Protein AF-A0A0A9GVC8-F1 (afdb_monomer_lite)

Foldseek 3Di:
DDDDDDDDDDDPDDPDDDDDDDDDDDDDDDDDDDDDDDDDDDDDDDDDDDDDDDDDDDDDPPVVPPDDDPDDDVVVVVVVVVVVVVVVVVVVVVVVVVVVVVVVVVVVVVVVVVVVVVVVVVVVVVVVVVVVVVVVVVCVVCVPVPPPPDDDDDPPDDD

Secondary structure (DSSP, 8-state):
-------------------------------------------------------------------S---THHHHHHHHHHHHHHHHHHHHHHHHHHHHHHHHHHHHHHHHHHHHHHHHHHHHHHHHHHHHHHHHHHHHH-TTTS-----PPP-----

Organism: Arundo donax (NCBI:txid35708)

pLDDT: mean 70.57, std 22.17, range [34.38, 98.75]

Structure (mmCIF, N/CA/C/O backbone):
data_AF-A0A0A9GVC8-F1
#
_entry.id   AF-A0A0A9GVC8-F1
#
loop_
_atom_site.group_PDB
_atom_site.id
_atom_site.type_symbol
_atom_site.label_atom_id
_atom_site.label_alt_id
_atom_site.label_comp_id
_atom_site.label_asym_id
_atom_site.label_entity_id
_atom_site.label_seq_id
_atom_site.pdbx_PDB_ins_code
_atom_site.Cartn_x
_atom_site.Cartn_y
_atom_site.Cartn_z
_atom_site.occupancy
_atom_site.B_iso_or_equiv
_atom_site.auth_seq_id
_atom_site.auth_comp_id
_atom_site.auth_asym_id
_atom_site.auth_atom_id
_atom_site.pdbx_PDB_model_num
ATOM 1 N N . MET A 1 1 ? -36.655 36.820 31.890 1.00 58.59 1 MET A N 1
ATOM 2 C CA . MET A 1 1 ? -35.848 35.587 31.996 1.00 58.59 1 MET A CA 1
ATOM 3 C C . MET A 1 1 ? -36.511 34.522 31.145 1.00 58.59 1 MET A C 1
ATOM 5 O O . MET A 1 1 ? -37.670 34.225 31.384 1.00 58.59 1 MET A O 1
ATOM 9 N N . GLY A 1 2 ? -35.815 34.015 30.134 1.00 55.56 2 GLY A N 1
ATOM 10 C CA . GLY A 1 2 ? -36.312 32.970 29.240 1.00 55.56 2 GLY A CA 1
ATOM 11 C C . GLY A 1 2 ? -35.225 32.652 28.223 1.00 55.56 2 GLY A C 1
ATOM 12 O O . GLY A 1 2 ? -34.951 33.467 27.350 1.00 55.56 2 GLY A O 1
ATOM 13 N N . PHE A 1 3 ? -34.537 31.534 28.431 1.00 45.78 3 PHE A N 1
ATOM 14 C CA . PHE A 1 3 ? -33.430 31.064 27.605 1.00 45.78 3 PHE A CA 1
ATOM 15 C C . PHE A 1 3 ? -33.946 30.537 26.258 1.00 45.78 3 PHE A C 1
ATOM 17 O O . PHE A 1 3 ? -34.976 29.869 26.203 1.00 45.78 3 PHE A O 1
ATOM 24 N N . ALA A 1 4 ? -33.218 30.837 25.183 1.00 49.84 4 ALA A N 1
ATOM 25 C CA . ALA A 1 4 ? -33.471 30.323 23.841 1.00 49.84 4 ALA A CA 1
ATOM 26 C C . ALA A 1 4 ? -33.075 28.835 23.728 1.00 49.84 4 ALA A C 1
ATOM 28 O O . ALA A 1 4 ? -32.016 28.464 24.241 1.00 49.84 4 ALA A O 1
ATOM 29 N N . PRO A 1 5 ? -33.840 27.984 23.019 1.00 59.72 5 PRO A N 1
ATOM 30 C CA . PRO A 1 5 ? -33.354 26.680 22.597 1.00 59.72 5 PRO A CA 1
ATOM 31 C C . PRO A 1 5 ? -32.533 26.836 21.309 1.00 59.72 5 PRO A C 1
ATOM 33 O O . PRO A 1 5 ? -33.060 27.145 20.242 1.00 59.72 5 PRO A O 1
ATOM 36 N N . VAL A 1 6 ? -31.221 26.626 21.414 1.00 57.38 6 VAL A N 1
ATOM 37 C CA . VAL A 1 6 ? -30.335 26.473 20.256 1.00 57.38 6 VAL A CA 1
ATOM 38 C C . VAL A 1 6 ? -30.579 25.084 19.665 1.00 57.38 6 VAL A C 1
ATOM 40 O O . VAL A 1 6 ? -30.167 24.076 20.233 1.00 57.38 6 VAL A O 1
ATOM 43 N N . GLY A 1 7 ? -31.274 25.038 18.530 1.00 48.75 7 GLY A N 1
ATOM 44 C CA . GLY A 1 7 ? -31.304 23.873 17.652 1.00 48.75 7 GLY A CA 1
ATOM 45 C C . GLY A 1 7 ? -29.997 23.801 16.869 1.00 48.75 7 GLY A C 1
ATOM 46 O O . GLY A 1 7 ? -29.732 24.657 16.028 1.00 48.75 7 GLY A O 1
ATOM 47 N N . ILE A 1 8 ? -29.169 22.799 17.160 1.00 55.25 8 ILE A N 1
ATOM 48 C CA . ILE A 1 8 ? -27.977 22.488 16.368 1.00 55.25 8 ILE A CA 1
ATOM 49 C C . ILE A 1 8 ? -28.419 21.529 15.266 1.00 55.25 8 ILE A C 1
ATOM 51 O O . ILE A 1 8 ? -28.636 20.344 15.504 1.00 55.25 8 ILE A O 1
ATOM 55 N N . GLY A 1 9 ? -28.618 22.091 14.075 1.00 47.53 9 GLY A N 1
ATOM 56 C CA . GLY A 1 9 ? -28.766 21.339 12.840 1.00 47.53 9 GLY A CA 1
ATOM 57 C C . GLY A 1 9 ? -27.434 20.722 12.424 1.00 47.53 9 GLY A C 1
ATOM 58 O O . GLY A 1 9 ? -26.385 21.365 12.487 1.00 47.53 9 GLY A O 1
ATOM 59 N N . ASP A 1 10 ? -27.514 19.466 12.009 1.00 46.16 10 ASP A N 1
ATOM 60 C CA . ASP A 1 10 ? -26.462 18.703 11.357 1.00 46.16 10 ASP A CA 1
ATOM 61 C C . ASP A 1 10 ? -26.080 19.372 10.023 1.00 46.16 10 ASP A C 1
ATOM 63 O O . ASP A 1 10 ? -26.929 19.581 9.154 1.00 46.16 10 ASP A O 1
ATOM 67 N N . GLN A 1 11 ? -24.810 19.750 9.875 1.00 52.12 11 GLN A N 1
ATOM 68 C CA . GLN A 1 11 ? -24.229 20.209 8.613 1.00 52.12 11 GLN A CA 1
ATOM 69 C C . GLN A 1 11 ? -23.068 19.286 8.256 1.00 52.12 11 GLN A C 1
ATOM 71 O O . GLN A 1 11 ? -21.900 19.555 8.530 1.00 52.12 11 GLN A O 1
ATOM 76 N N . THR A 1 12 ? -23.415 18.182 7.608 1.00 51.72 12 THR A N 1
ATOM 77 C CA . THR A 1 12 ? -22.492 17.366 6.831 1.00 51.72 12 THR A CA 1
ATOM 78 C C . THR A 1 12 ? -22.346 17.977 5.440 1.00 51.72 12 THR A C 1
ATOM 80 O O . THR A 1 12 ? -23.123 17.652 4.561 1.00 51.72 12 THR A O 1
ATOM 83 N N . MET A 1 13 ? -21.365 18.856 5.214 1.00 51.78 13 MET A N 1
ATOM 84 C CA . MET A 1 13 ? -20.738 19.042 3.894 1.00 51.78 13 MET A CA 1
ATOM 85 C C . MET A 1 13 ? -19.397 19.777 4.030 1.00 51.78 13 MET A C 1
ATOM 87 O O . MET A 1 13 ? -19.342 20.907 4.502 1.00 51.78 13 MET A O 1
ATOM 91 N N . GLY A 1 14 ? -18.338 19.155 3.501 1.00 47.62 14 GLY A N 1
ATOM 92 C CA . GLY A 1 14 ? -17.193 19.873 2.938 1.00 47.62 14 GLY A CA 1
ATOM 93 C C . GLY A 1 14 ? -15.955 20.008 3.824 1.00 47.62 14 GLY A C 1
ATOM 94 O O . GLY A 1 14 ? -15.692 21.073 4.371 1.00 47.62 14 GLY A O 1
ATOM 95 N N . ASN A 1 15 ? -15.096 18.984 3.836 1.00 45.03 15 ASN A N 1
ATOM 96 C CA . ASN A 1 15 ? -13.683 19.176 4.173 1.00 45.03 15 ASN A CA 1
ATOM 97 C C . ASN A 1 15 ? -12.982 19.927 3.029 1.00 45.03 15 ASN A C 1
ATOM 99 O O . ASN A 1 15 ? -12.399 19.327 2.126 1.00 45.03 15 ASN A O 1
ATOM 103 N N . GLY A 1 16 ? -13.059 21.256 3.075 1.00 45.84 16 GLY A N 1
ATOM 104 C CA . GLY A 1 16 ? -12.169 22.154 2.354 1.00 45.84 16 GLY A CA 1
ATOM 105 C C . GLY A 1 16 ? -10.839 22.269 3.094 1.00 45.84 16 GLY A C 1
ATOM 106 O O . GLY A 1 16 ? -10.773 22.768 4.214 1.00 45.84 16 GLY A O 1
ATOM 107 N N . LEU A 1 17 ? -9.782 21.786 2.451 1.00 53.25 17 LEU A N 1
ATOM 108 C CA . LEU A 1 17 ? -8.385 22.045 2.783 1.00 53.25 17 LEU A CA 1
ATOM 109 C C . LEU A 1 17 ? -8.129 23.545 3.011 1.00 53.25 17 LEU A C 1
ATOM 111 O O . LEU A 1 17 ? -8.177 24.330 2.069 1.00 53.25 17 LEU A O 1
ATOM 115 N N . VAL A 1 18 ? -7.750 23.921 4.231 1.00 46.44 18 VAL A N 1
ATOM 116 C CA . VAL A 1 18 ? -7.002 25.157 4.502 1.00 46.44 18 VAL A CA 1
ATOM 117 C C . VAL A 1 18 ? -5.785 24.812 5.351 1.00 46.44 18 VAL A C 1
ATOM 119 O O . VAL A 1 18 ? -5.848 24.666 6.568 1.00 46.44 18 VAL A O 1
ATOM 122 N N . LEU A 1 19 ? -4.668 24.625 4.650 1.00 41.12 19 LEU A N 1
ATOM 123 C CA . LEU A 1 19 ? -3.329 24.496 5.205 1.00 41.12 19 LEU A CA 1
ATOM 124 C C . LEU A 1 19 ? -2.857 25.888 5.641 1.00 41.12 19 LEU A C 1
ATOM 126 O O . LEU A 1 19 ? -2.648 26.770 4.809 1.00 41.12 19 LEU A O 1
ATOM 130 N N . GLY A 1 20 ? -2.705 26.078 6.948 1.00 44.28 20 GLY A N 1
ATOM 131 C CA . GLY A 1 20 ? -2.090 27.260 7.531 1.00 44.28 20 GLY A CA 1
ATOM 132 C C . GLY A 1 20 ? -0.642 26.997 7.940 1.00 44.28 20 GLY A C 1
ATOM 133 O O . GLY A 1 20 ? -0.372 26.050 8.669 1.00 44.28 20 GLY A O 1
ATOM 134 N N . VAL A 1 21 ? 0.220 27.942 7.552 1.00 42.25 21 VAL A N 1
ATOM 135 C CA . VAL A 1 21 ? 1.469 28.361 8.219 1.00 42.25 21 VAL A CA 1
ATOM 136 C C . VAL A 1 21 ? 2.804 27.748 7.746 1.00 42.25 21 VAL A C 1
ATOM 138 O O . VAL A 1 21 ? 3.142 26.602 8.007 1.00 42.25 21 VAL A O 1
ATOM 141 N N . ALA A 1 22 ? 3.593 28.682 7.191 1.00 38.72 22 ALA A N 1
ATOM 142 C CA . ALA A 1 22 ? 5.048 28.864 7.252 1.00 38.72 22 ALA A CA 1
ATOM 143 C C . ALA A 1 22 ? 5.974 28.061 6.323 1.00 38.72 22 ALA A C 1
ATOM 145 O O . ALA A 1 22 ? 6.126 26.853 6.441 1.00 38.72 22 ALA A O 1
ATOM 146 N N . GLY A 1 23 ? 6.748 28.811 5.525 1.00 38.59 23 GLY A N 1
ATOM 147 C CA . GLY A 1 23 ? 8.102 28.400 5.139 1.00 38.59 23 GLY A CA 1
ATOM 148 C C . GLY A 1 23 ? 8.459 28.582 3.666 1.00 38.59 23 GLY A C 1
ATOM 149 O O . GLY A 1 23 ? 8.297 27.667 2.878 1.00 38.59 23 GLY A O 1
ATOM 150 N N . MET A 1 24 ? 8.972 29.767 3.331 1.00 49.00 24 MET A N 1
ATOM 151 C CA . MET A 1 24 ? 10.132 30.019 2.456 1.00 49.00 24 MET A CA 1
ATOM 152 C C . MET A 1 24 ? 10.476 29.036 1.301 1.00 49.00 24 MET A C 1
ATOM 154 O O . MET A 1 24 ? 10.898 27.910 1.529 1.00 49.00 24 MET A O 1
ATOM 158 N N . ALA A 1 25 ? 10.540 29.624 0.095 1.00 40.78 25 ALA A N 1
ATOM 159 C CA . ALA A 1 25 ? 11.497 29.374 -1.002 1.00 40.78 25 ALA A CA 1
ATOM 160 C C . ALA A 1 25 ? 11.333 28.148 -1.941 1.00 40.78 25 ALA A C 1
ATOM 162 O O . ALA A 1 25 ? 11.521 27.002 -1.553 1.00 40.78 25 ALA A O 1
ATOM 163 N N . GLY A 1 26 ? 11.151 28.424 -3.245 1.00 41.78 26 GLY A N 1
ATOM 164 C CA . GLY A 1 26 ? 11.426 27.486 -4.354 1.00 41.78 26 GLY A CA 1
ATOM 165 C C . GLY A 1 26 ? 10.522 27.690 -5.586 1.00 41.78 26 GLY A C 1
ATOM 166 O O . GLY A 1 26 ? 9.349 27.996 -5.404 1.00 41.78 26 GLY A O 1
ATOM 167 N N . PRO A 1 27 ? 11.024 27.579 -6.836 1.00 44.31 27 PRO A N 1
ATOM 168 C CA . PRO A 1 27 ? 10.358 28.127 -8.020 1.00 44.31 27 PRO A CA 1
ATOM 169 C C . PRO A 1 27 ? 9.152 27.294 -8.476 1.00 44.31 27 PRO A C 1
ATOM 171 O O . PRO A 1 27 ? 9.195 26.065 -8.529 1.00 44.31 27 PRO A O 1
ATOM 174 N N . ALA A 1 28 ? 8.085 28.002 -8.847 1.00 34.78 28 ALA A N 1
ATOM 175 C CA . ALA A 1 28 ? 6.826 27.459 -9.335 1.00 34.78 28 ALA A CA 1
ATOM 176 C C . ALA A 1 28 ? 6.963 26.878 -10.755 1.00 34.78 28 ALA A C 1
ATOM 178 O O . ALA A 1 28 ? 7.265 27.595 -11.707 1.00 34.78 28 ALA A O 1
ATOM 179 N N . VAL A 1 29 ? 6.681 25.583 -10.895 1.00 41.56 29 VAL A N 1
ATOM 180 C CA . VAL A 1 29 ? 6.342 24.944 -12.172 1.00 41.56 29 VAL A CA 1
ATOM 181 C C . VAL A 1 29 ? 4.826 24.788 -12.187 1.00 41.56 29 VAL A C 1
ATOM 183 O O . VAL A 1 29 ? 4.273 23.972 -11.454 1.00 41.56 29 VAL A O 1
ATOM 186 N N . THR A 1 30 ? 4.145 25.603 -12.988 1.00 42.34 30 THR A N 1
ATOM 187 C CA . THR A 1 30 ? 2.707 25.483 -13.234 1.00 42.34 30 THR A CA 1
ATOM 188 C C . THR A 1 30 ? 2.479 24.452 -14.341 1.00 42.34 30 THR A C 1
ATOM 190 O O . THR A 1 30 ? 2.963 24.602 -15.460 1.00 42.34 30 THR A O 1
ATOM 193 N N . VAL A 1 31 ? 1.754 23.376 -14.033 1.00 43.59 31 VAL A N 1
ATOM 194 C CA . VAL A 1 31 ? 1.197 22.458 -15.037 1.00 43.59 31 VAL A CA 1
ATOM 195 C C . VAL A 1 31 ? -0.309 22.684 -15.097 1.00 43.59 31 VAL A C 1
ATOM 197 O O . VAL A 1 31 ? -1.019 22.460 -14.120 1.00 43.59 31 VAL A O 1
ATOM 200 N N . SER A 1 32 ? -0.787 23.190 -16.230 1.00 46.94 32 SER A N 1
ATOM 201 C CA . SER A 1 32 ? -2.214 23.347 -16.520 1.00 46.94 32 SER A CA 1
ATOM 202 C C . SER A 1 32 ? -2.813 22.005 -16.975 1.00 46.94 32 SER A C 1
ATOM 204 O O . SER A 1 32 ? -2.129 21.258 -17.682 1.00 46.94 32 SER A O 1
ATOM 206 N N . PRO A 1 33 ? -4.064 21.676 -16.603 1.00 47.00 33 PRO A N 1
ATOM 207 C CA . PRO A 1 33 ? -4.727 20.453 -17.046 1.00 47.00 33 PRO A CA 1
ATOM 208 C C . PRO A 1 33 ? -5.190 20.577 -18.508 1.00 47.00 33 PRO A C 1
ATOM 210 O O . PRO A 1 33 ? -5.679 21.622 -18.928 1.00 47.00 33 PRO A O 1
ATOM 213 N N . VAL A 1 34 ? -5.007 19.507 -19.288 1.00 37.69 34 VAL A N 1
ATOM 214 C CA . VAL A 1 34 ? -5.550 19.358 -20.647 1.00 37.69 34 VAL A CA 1
ATOM 215 C C . VAL A 1 34 ? -6.947 18.758 -20.536 1.00 37.69 34 VAL A C 1
ATOM 217 O O . VAL A 1 34 ? -7.093 17.602 -20.136 1.00 37.69 34 VAL A O 1
ATOM 220 N N . ASP A 1 35 ? -7.955 19.545 -20.902 1.00 43.06 35 ASP A N 1
ATOM 221 C CA . ASP A 1 35 ? -9.325 19.079 -21.082 1.00 43.06 35 ASP A CA 1
ATOM 222 C C . ASP A 1 35 ? -9.486 18.367 -22.429 1.00 43.06 35 ASP A C 1
ATOM 224 O O . ASP A 1 35 ? -8.944 18.766 -23.462 1.00 43.06 35 ASP A O 1
ATOM 228 N N . THR A 1 36 ? -10.247 17.276 -22.398 1.00 45.53 36 THR A N 1
ATOM 229 C CA . THR A 1 36 ? -10.622 16.473 -23.564 1.00 45.53 36 THR A CA 1
ATOM 230 C C . THR A 1 36 ? -11.948 17.000 -24.107 1.00 45.53 36 THR A C 1
ATOM 232 O O . THR A 1 36 ? -12.958 16.909 -23.415 1.00 45.53 36 THR A O 1
ATOM 235 N N . ALA A 1 37 ? -11.978 17.505 -25.341 1.00 43.91 37 ALA A N 1
ATOM 236 C CA . ALA A 1 37 ? -13.222 17.772 -26.061 1.00 43.91 37 ALA A CA 1
ATOM 237 C C . ALA A 1 37 ? -13.064 17.453 -27.554 1.00 43.91 37 ALA A C 1
ATOM 239 O O . ALA A 1 37 ? -12.050 17.757 -28.182 1.00 43.91 37 ALA A O 1
ATOM 240 N N . VAL A 1 38 ? -14.074 16.771 -28.085 1.00 43.03 38 VAL A N 1
ATOM 241 C CA . VAL A 1 38 ? -14.142 16.184 -29.423 1.00 43.03 38 VAL A CA 1
ATOM 242 C C . VAL A 1 38 ? -14.923 17.121 -30.352 1.00 43.03 38 VAL A C 1
ATOM 244 O O . VAL A 1 38 ? -15.955 17.636 -29.946 1.00 43.03 38 VAL A O 1
ATOM 247 N N . ALA A 1 39 ? -14.447 17.227 -31.599 1.00 46.22 39 ALA A N 1
ATOM 248 C CA . ALA A 1 39 ? -15.109 17.708 -32.821 1.00 46.22 39 ALA A CA 1
ATOM 249 C C . ALA A 1 39 ? -15.602 19.169 -32.888 1.00 46.22 39 ALA A C 1
ATOM 251 O O . ALA A 1 39 ? -16.520 19.559 -32.185 1.00 46.22 39 ALA A O 1
ATOM 252 N N . GLN A 1 40 ? -15.106 19.912 -33.885 1.00 34.38 40 GLN A N 1
ATOM 253 C CA . GLN A 1 40 ? -15.938 20.423 -34.985 1.00 34.38 40 GLN A CA 1
ATOM 254 C C . GLN A 1 40 ? -15.042 20.944 -36.118 1.00 34.38 40 GLN A C 1
ATOM 256 O O . GLN A 1 40 ? -14.084 21.683 -35.904 1.00 34.38 40 GLN A O 1
ATOM 261 N N . LEU A 1 41 ? -15.320 20.456 -37.320 1.00 52.41 41 LEU A N 1
ATOM 262 C CA . LEU A 1 41 ? -14.632 20.755 -38.565 1.00 52.41 41 LEU A CA 1
ATOM 263 C C . LEU A 1 41 ? -15.595 21.651 -39.331 1.00 52.41 41 LEU A C 1
ATOM 265 O O . LEU A 1 41 ? -16.675 21.176 -39.649 1.00 52.41 41 LEU A O 1
ATOM 269 N N . ASP A 1 42 ? -15.218 22.896 -39.615 1.00 40.41 42 ASP A N 1
ATOM 270 C CA . ASP A 1 42 ? -15.922 23.703 -40.606 1.00 40.41 42 ASP A CA 1
ATOM 271 C C . ASP A 1 42 ? -14.946 24.555 -41.417 1.00 40.41 42 ASP A C 1
ATOM 273 O O . ASP A 1 42 ? -13.972 25.127 -40.927 1.00 40.41 42 ASP A O 1
ATOM 277 N N . SER A 1 43 ? -15.214 24.518 -42.715 1.00 48.62 43 SER A N 1
ATOM 278 C CA . SER A 1 43 ? -14.493 25.136 -43.818 1.00 48.62 43 SER A CA 1
ATOM 279 C C . SER A 1 43 ? -14.830 26.630 -43.948 1.00 48.62 43 SER A C 1
ATOM 281 O O . SER A 1 43 ? -15.772 27.115 -43.335 1.00 48.62 43 SER A O 1
ATOM 283 N N . VAL A 1 44 ? -14.127 27.297 -44.873 1.00 48.47 44 VAL A N 1
ATOM 284 C CA . VAL A 1 44 ? -14.383 28.628 -45.462 1.00 48.47 44 VAL A CA 1
ATOM 285 C C . VAL A 1 44 ? -13.753 29.842 -44.764 1.00 48.47 44 VAL A C 1
ATOM 287 O O . VAL A 1 44 ? -14.088 30.226 -43.653 1.00 48.47 44 VAL A O 1
ATOM 290 N N . GLY A 1 45 ? -12.867 30.511 -45.513 1.00 40.03 45 GLY A N 1
ATOM 291 C CA . GLY A 1 45 ? -12.281 31.801 -45.152 1.00 40.03 45 GLY A CA 1
ATOM 292 C C . GLY A 1 45 ? -11.182 32.244 -46.118 1.00 40.03 45 GLY A C 1
ATOM 293 O O . GLY A 1 45 ? -10.027 32.378 -45.737 1.00 40.03 45 GLY A O 1
ATOM 294 N N . LYS A 1 46 ? -11.525 32.411 -47.399 1.00 47.47 46 LYS A N 1
ATOM 295 C CA . LYS A 1 46 ? -10.646 32.948 -48.447 1.00 47.47 46 LYS A CA 1
ATOM 296 C C . LYS A 1 46 ? -10.617 34.473 -48.291 1.00 47.47 46 LYS A C 1
ATOM 298 O O . LYS A 1 46 ? -11.62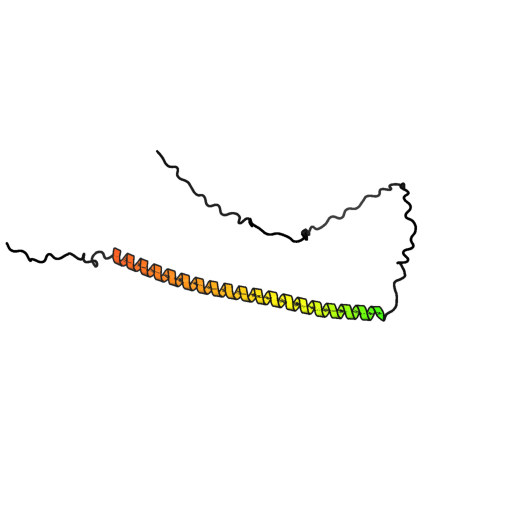6 35.120 -48.547 1.00 47.47 46 LYS A O 1
ATOM 303 N N . GLY A 1 47 ? -9.492 35.032 -47.856 1.00 45.00 47 GLY A N 1
ATOM 304 C CA . GLY A 1 47 ? -9.295 36.475 -47.721 1.00 45.00 47 GLY A CA 1
ATOM 305 C C . GLY A 1 47 ? -7.893 36.855 -48.169 1.00 45.00 47 GLY A C 1
ATOM 306 O O . GLY A 1 47 ? -6.932 36.655 -47.434 1.00 45.00 47 GLY A O 1
ATOM 307 N N . ASN A 1 48 ? -7.791 37.363 -49.396 1.00 47.75 48 ASN A N 1
ATOM 308 C CA . ASN A 1 48 ? -6.604 38.043 -49.896 1.00 47.75 48 ASN A CA 1
ATOM 309 C C . ASN A 1 48 ? -6.453 39.357 -49.119 1.00 47.75 48 ASN A C 1
ATOM 311 O O . ASN A 1 48 ? -7.390 40.152 -49.083 1.00 47.75 48 ASN A O 1
ATOM 315 N N . GLY A 1 49 ? -5.300 39.559 -48.488 1.00 49.88 49 GLY A N 1
ATOM 316 C CA . GLY A 1 49 ? -4.931 40.800 -47.820 1.00 49.88 49 GLY A CA 1
ATOM 317 C C . GLY A 1 49 ? -3.523 41.165 -48.253 1.00 49.88 49 GLY A C 1
ATOM 318 O O . GLY A 1 49 ? -2.572 40.436 -47.974 1.00 49.88 49 GLY A O 1
ATOM 319 N N . ASP A 1 50 ? -3.451 42.244 -49.014 1.00 42.44 50 ASP A N 1
ATOM 320 C CA . ASP A 1 50 ? -2.315 42.686 -49.798 1.00 42.44 50 ASP A CA 1
ATOM 321 C C . ASP A 1 50 ? -1.062 43.035 -48.981 1.00 42.44 50 ASP A C 1
ATOM 323 O O . ASP A 1 50 ? -1.092 43.445 -47.820 1.00 42.44 50 ASP A O 1
ATOM 327 N N . LEU A 1 51 ? 0.068 42.867 -49.660 1.00 54.59 51 LEU A N 1
ATOM 328 C CA . LEU A 1 51 ? 1.427 43.169 -49.236 1.00 54.59 51 LEU A CA 1
ATOM 329 C C . LEU A 1 51 ? 1.594 44.663 -48.926 1.00 54.59 51 LEU A C 1
ATOM 331 O O . LEU A 1 51 ? 1.455 45.476 -49.835 1.00 54.59 51 LEU A O 1
ATOM 335 N N . SER A 1 52 ? 2.004 45.017 -47.702 1.00 50.19 52 SER A N 1
ATOM 336 C CA . SER A 1 52 ? 2.877 46.178 -47.431 1.00 50.19 52 SER A CA 1
ATOM 337 C C . SER A 1 52 ? 3.359 46.217 -45.975 1.00 50.19 52 SER A C 1
ATOM 339 O O . SER A 1 52 ? 2.687 46.749 -45.098 1.00 50.19 52 SER A O 1
ATOM 341 N N . SER A 1 53 ? 4.568 45.706 -45.727 1.00 50.66 53 SER A N 1
ATOM 342 C CA . SER A 1 53 ? 5.501 46.304 -44.758 1.00 50.66 53 SER A CA 1
ATOM 343 C C . SER A 1 53 ? 6.932 45.819 -45.048 1.00 50.66 53 SER A C 1
ATOM 345 O O . SER A 1 53 ? 7.191 44.617 -44.936 1.00 50.66 53 SER A O 1
ATOM 347 N N . PRO A 1 54 ? 7.867 46.695 -45.467 1.00 57.38 54 PRO A N 1
ATOM 348 C CA . PRO A 1 54 ? 9.227 46.311 -45.810 1.00 57.38 54 PRO A CA 1
ATOM 349 C C . PRO A 1 54 ? 10.139 46.497 -44.594 1.00 57.38 54 PRO A C 1
ATOM 351 O O . PRO A 1 54 ? 10.641 47.586 -44.339 1.00 57.38 54 PRO A O 1
ATOM 354 N N . MET A 1 55 ? 10.403 45.419 -43.862 1.00 51.19 55 MET A N 1
ATOM 355 C CA . MET A 1 55 ? 11.569 45.357 -42.981 1.00 51.19 55 MET A CA 1
ATOM 356 C C . MET A 1 55 ? 12.426 44.197 -43.467 1.00 51.19 55 MET A C 1
ATOM 358 O O . MET A 1 55 ? 12.163 43.043 -43.148 1.00 51.19 55 MET A O 1
ATOM 362 N N . ALA A 1 56 ? 13.392 44.504 -44.329 1.00 59.31 56 ALA A N 1
ATOM 363 C CA . ALA A 1 56 ? 14.299 43.528 -44.911 1.00 59.31 56 ALA A CA 1
ATOM 364 C C . ALA A 1 56 ? 15.135 42.846 -43.809 1.00 59.31 56 ALA A C 1
ATOM 366 O O . ALA A 1 56 ? 15.946 43.523 -43.170 1.00 59.31 56 ALA A O 1
ATOM 367 N N . PRO A 1 57 ? 15.002 41.527 -43.581 1.00 59.75 57 PRO A N 1
ATOM 368 C CA . PRO A 1 57 ? 15.979 40.802 -42.795 1.00 59.75 57 PRO A CA 1
ATOM 369 C C . PRO A 1 57 ? 17.174 40.490 -43.701 1.00 59.75 57 PRO A C 1
ATOM 371 O O . PRO A 1 57 ? 17.051 39.833 -44.734 1.00 59.75 57 PRO A O 1
ATOM 374 N N . VAL A 1 58 ? 18.333 41.014 -43.314 1.00 67.12 58 VAL A N 1
ATOM 375 C CA . VAL A 1 58 ? 19.647 40.742 -43.909 1.00 67.12 58 VAL A CA 1
ATOM 376 C C . VAL A 1 58 ? 19.818 39.230 -44.155 1.00 67.12 58 VAL A C 1
ATOM 378 O O . VAL A 1 58 ? 19.597 38.447 -43.226 1.00 67.12 58 VAL A O 1
ATOM 381 N N . PRO A 1 59 ? 20.227 38.790 -45.361 1.00 59.03 59 PRO A N 1
ATOM 382 C CA . PRO A 1 59 ? 20.413 37.378 -45.657 1.00 59.03 59 PRO A CA 1
ATOM 383 C C . PRO A 1 59 ? 21.696 36.878 -44.986 1.00 59.03 59 PRO A C 1
ATOM 385 O O . PRO A 1 59 ? 22.786 36.966 -45.543 1.00 59.03 59 PRO A O 1
ATOM 388 N N . TYR A 1 60 ? 21.569 36.330 -43.781 1.00 55.44 60 TYR A N 1
ATOM 389 C CA . TYR A 1 60 ? 22.506 35.316 -43.309 1.00 55.44 60 TYR A CA 1
ATOM 390 C C . TYR A 1 60 ? 22.107 33.994 -43.979 1.00 55.44 60 TYR A C 1
ATOM 392 O O . TYR A 1 60 ? 21.018 33.493 -43.683 1.00 55.44 60 TYR A O 1
ATOM 400 N N . PRO A 1 61 ? 22.930 33.388 -44.856 1.00 57.41 61 PRO A N 1
ATOM 401 C CA . PRO A 1 61 ? 22.717 32.003 -45.226 1.00 57.41 61 PRO A CA 1
ATOM 402 C C . PRO A 1 61 ? 23.091 31.164 -44.002 1.00 57.41 61 PRO A C 1
ATOM 404 O O . PRO A 1 61 ? 24.240 30.772 -43.805 1.00 57.41 61 PRO A O 1
ATOM 407 N N . PHE A 1 62 ? 22.116 30.901 -43.130 1.00 47.94 62 PHE A N 1
ATOM 408 C CA . PHE A 1 62 ? 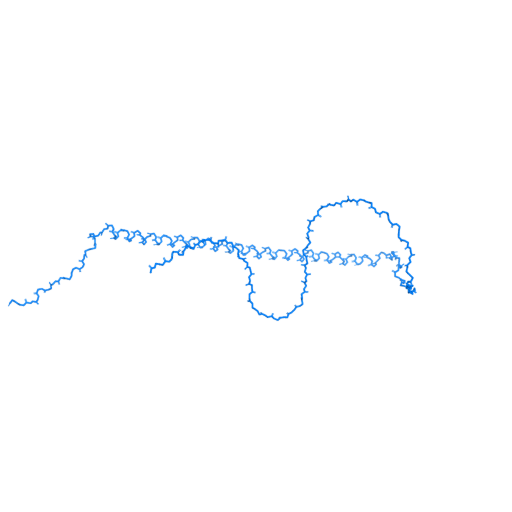22.188 29.706 -42.307 1.00 47.94 62 PHE A CA 1
ATOM 409 C C . PHE A 1 62 ? 22.044 28.531 -43.271 1.00 47.94 62 PHE A C 1
ATOM 411 O O . PHE A 1 62 ? 20.941 28.085 -43.587 1.00 47.94 62 PHE A O 1
ATOM 418 N N . GLU A 1 63 ? 23.190 28.085 -43.778 1.00 54.38 63 GLU A N 1
ATOM 419 C CA . GLU A 1 63 ? 23.412 26.869 -44.554 1.00 54.38 63 GLU A CA 1
ATOM 420 C C . GLU A 1 63 ? 23.101 25.644 -43.667 1.00 54.38 63 GLU A C 1
ATOM 422 O O . GLU A 1 63 ? 23.958 24.842 -43.307 1.00 54.38 63 GLU A O 1
ATOM 427 N N . GLY A 1 64 ? 21.856 25.543 -43.207 1.00 55.22 64 GLY A N 1
ATOM 428 C CA . GLY A 1 64 ? 21.351 24.505 -42.313 1.00 55.22 64 GLY A CA 1
ATOM 429 C C . GLY A 1 64 ? 20.432 23.514 -43.013 1.00 55.22 64 GLY A C 1
ATOM 430 O O . GLY A 1 64 ? 19.793 22.699 -42.353 1.00 55.22 64 GLY A O 1
ATOM 431 N N . VAL A 1 65 ? 20.355 23.573 -44.344 1.00 55.34 65 VAL A N 1
ATOM 432 C CA . VAL A 1 65 ? 19.545 22.669 -45.170 1.00 55.34 65 VAL A CA 1
ATOM 433 C C . VAL A 1 65 ? 20.455 21.892 -46.125 1.00 55.34 65 VAL A C 1
ATOM 435 O O . VAL A 1 65 ? 20.234 21.824 -47.327 1.00 55.34 65 VAL A O 1
ATOM 438 N N . ILE A 1 66 ? 21.488 21.239 -45.584 1.00 54.31 66 ILE A N 1
ATOM 439 C CA . ILE A 1 66 ? 22.184 20.164 -46.299 1.00 54.31 66 ILE A CA 1
ATOM 440 C C . ILE A 1 66 ? 21.612 18.827 -45.819 1.00 54.31 66 ILE A C 1
ATOM 442 O O . ILE A 1 66 ? 22.107 18.180 -44.901 1.00 54.31 66 ILE A O 1
ATOM 446 N N . ARG A 1 67 ? 20.554 18.423 -46.527 1.00 51.22 67 ARG A N 1
ATOM 447 C CA . ARG A 1 67 ? 20.457 17.098 -47.148 1.00 51.22 67 ARG A CA 1
ATOM 448 C C . ARG A 1 67 ? 20.432 15.897 -46.187 1.00 51.22 67 ARG A C 1
ATOM 450 O O . ARG A 1 67 ? 21.450 15.370 -45.739 1.00 51.22 67 ARG A O 1
ATOM 457 N N . GLY A 1 68 ? 19.223 15.364 -46.006 1.00 57.09 68 GLY A N 1
ATOM 458 C CA . GLY A 1 68 ? 19.030 13.952 -45.689 1.00 57.09 68 GLY A CA 1
ATOM 459 C C . GLY A 1 68 ? 19.858 13.039 -46.610 1.00 57.09 68 GLY A C 1
ATOM 460 O O . GLY A 1 68 ? 20.161 13.393 -47.746 1.00 57.09 68 GLY A O 1
ATOM 461 N N . ARG A 1 69 ? 20.188 11.846 -46.095 1.00 57.38 69 ARG A N 1
ATOM 462 C CA . ARG A 1 69 ? 21.138 10.842 -46.627 1.00 57.38 69 ARG A CA 1
ATOM 463 C C . ARG A 1 69 ? 22.625 11.186 -46.451 1.00 57.38 69 ARG A C 1
ATOM 465 O O . ARG A 1 69 ? 23.348 11.404 -47.416 1.00 57.38 69 ARG A O 1
ATOM 472 N N . ARG A 1 70 ? 23.127 11.044 -45.218 1.00 55.47 70 ARG A N 1
ATOM 473 C CA . ARG A 1 70 ? 24.440 10.408 -45.013 1.00 55.47 70 ARG A CA 1
ATOM 474 C C . ARG A 1 70 ? 24.197 8.962 -44.592 1.00 55.47 70 ARG A C 1
ATOM 476 O O . ARG A 1 70 ? 23.521 8.694 -43.604 1.00 55.47 70 ARG A O 1
ATOM 483 N N . SER A 1 71 ? 24.651 8.061 -45.448 1.00 53.53 71 SER A N 1
ATOM 484 C CA . SER A 1 71 ? 24.331 6.642 -45.502 1.00 53.53 71 SER A CA 1
ATOM 485 C C . SER A 1 71 ? 24.688 5.861 -44.230 1.00 53.53 71 SER A C 1
ATOM 487 O O . SER A 1 71 ? 25.808 5.944 -43.731 1.00 53.53 71 SER A O 1
ATOM 489 N N . GLY A 1 72 ? 23.725 5.055 -43.767 1.00 59.62 72 GLY A N 1
ATOM 490 C CA . GLY A 1 72 ? 23.909 3.748 -43.117 1.00 59.62 72 GLY A CA 1
ATOM 491 C C . GLY A 1 72 ? 24.597 3.721 -41.753 1.00 59.62 72 GLY A C 1
ATOM 492 O O . GLY A 1 72 ? 23.943 3.591 -40.723 1.00 59.62 72 GLY A O 1
ATOM 493 N N . ALA A 1 73 ? 25.921 3.853 -41.721 1.00 60.41 73 ALA A N 1
ATOM 494 C CA . ALA A 1 73 ? 26.738 3.345 -40.615 1.00 60.41 73 ALA A CA 1
ATOM 495 C C . ALA A 1 73 ? 26.641 4.149 -39.300 1.00 60.41 73 ALA A C 1
ATOM 497 O O . ALA A 1 73 ? 26.789 3.598 -38.208 1.00 60.41 73 ALA A O 1
ATOM 498 N N . GLY A 1 74 ? 26.407 5.465 -39.375 1.00 67.31 74 GLY A N 1
ATOM 499 C CA . GLY A 1 74 ? 26.235 6.314 -38.185 1.00 67.31 74 GLY A CA 1
ATOM 500 C C . GLY A 1 74 ? 24.814 6.272 -37.615 1.00 67.31 74 GLY A C 1
ATOM 501 O O . GLY A 1 74 ? 24.623 6.350 -36.402 1.00 67.31 74 GLY A O 1
ATOM 502 N N . VAL A 1 75 ? 23.817 6.111 -38.490 1.00 74.25 75 VAL A N 1
ATOM 503 C CA . VAL A 1 75 ? 22.396 6.082 -38.121 1.00 74.25 75 VAL A CA 1
ATOM 504 C C . VAL A 1 75 ? 22.053 4.768 -37.422 1.00 74.25 75 VAL A C 1
ATOM 506 O O . VAL A 1 75 ? 21.384 4.796 -36.392 1.00 74.25 75 VAL A O 1
ATOM 509 N N . GLU A 1 76 ? 22.583 3.638 -37.897 1.00 80.81 76 GLU A N 1
ATOM 510 C CA . GLU A 1 76 ? 22.396 2.325 -37.263 1.00 80.81 76 GLU A CA 1
ATOM 511 C C . GLU A 1 76 ? 22.884 2.312 -35.810 1.00 80.81 76 GLU A C 1
ATOM 513 O O . GLU A 1 76 ? 22.120 1.976 -34.906 1.00 80.81 76 GLU A O 1
ATOM 518 N N . LYS A 1 77 ? 24.094 2.819 -35.531 1.00 87.94 77 LYS A N 1
ATOM 519 C CA . LYS A 1 77 ? 24.617 2.921 -34.154 1.00 87.94 77 LYS A CA 1
ATOM 520 C C . LYS A 1 77 ? 23.738 3.787 -33.243 1.00 87.94 77 LYS A C 1
ATOM 522 O O . LYS A 1 77 ? 23.590 3.492 -32.053 1.00 87.94 77 LYS A O 1
ATOM 527 N N . VAL A 1 78 ? 23.137 4.855 -33.775 1.00 90.25 78 VAL A N 1
ATOM 528 C CA . VAL A 1 78 ? 22.209 5.720 -33.025 1.00 90.25 78 VAL A CA 1
ATOM 529 C C . VAL A 1 78 ? 20.882 5.007 -32.759 1.00 90.25 78 VAL A C 1
ATOM 531 O O . VAL A 1 78 ? 20.366 5.088 -31.638 1.00 90.25 78 VAL A O 1
ATOM 534 N N . VAL A 1 79 ? 20.345 4.285 -33.744 1.00 92.38 79 VAL A N 1
ATOM 535 C CA . VAL A 1 79 ? 19.120 3.482 -33.608 1.00 92.38 79 VAL A CA 1
ATOM 536 C C . VAL A 1 79 ? 19.329 2.356 -32.602 1.00 92.38 79 VAL A C 1
ATOM 538 O O . VAL A 1 79 ? 18.527 2.213 -31.681 1.00 92.38 79 VAL A O 1
ATOM 541 N N . GLU A 1 80 ? 20.442 1.631 -32.678 1.00 94.19 80 GLU A N 1
ATOM 542 C CA . GLU A 1 80 ? 20.797 0.603 -31.701 1.00 94.19 80 GLU A CA 1
ATOM 543 C C . GLU A 1 80 ? 20.949 1.184 -30.291 1.00 94.19 80 GLU A C 1
ATOM 545 O O . GLU A 1 80 ? 20.423 0.634 -29.322 1.00 94.19 80 GLU A O 1
ATOM 550 N N . ARG A 1 81 ? 21.624 2.334 -30.143 1.00 96.19 81 ARG A N 1
ATOM 551 C CA . ARG A 1 81 ? 21.732 3.032 -28.851 1.00 96.19 81 ARG A CA 1
ATOM 552 C C . ARG A 1 81 ? 20.357 3.449 -28.328 1.00 96.19 81 ARG A C 1
ATOM 554 O O . ARG A 1 81 ? 20.097 3.338 -27.128 1.00 96.19 81 ARG A O 1
ATOM 561 N N . ARG A 1 82 ? 19.466 3.935 -29.197 1.00 97.19 82 ARG A N 1
ATOM 562 C CA . ARG A 1 82 ? 18.077 4.257 -28.842 1.00 97.19 82 ARG A CA 1
ATOM 563 C C . ARG A 1 82 ? 17.336 3.004 -28.390 1.00 97.19 82 ARG A C 1
ATOM 565 O O . ARG A 1 82 ? 16.737 3.049 -27.324 1.00 97.19 82 ARG A O 1
ATOM 572 N N . HIS A 1 83 ? 17.432 1.900 -29.124 1.00 97.62 83 HIS A N 1
ATOM 573 C CA . HIS A 1 83 ? 16.791 0.635 -28.778 1.00 97.62 83 HIS A CA 1
ATOM 574 C C . HIS A 1 83 ? 17.278 0.096 -27.429 1.00 97.62 83 HIS A C 1
ATOM 576 O O . HIS A 1 83 ? 16.463 -0.177 -26.551 1.00 97.62 83 HIS A O 1
ATOM 582 N N . ARG A 1 84 ? 18.597 0.092 -27.190 1.00 97.75 84 ARG A N 1
ATOM 583 C CA . ARG A 1 84 ? 19.182 -0.266 -25.886 1.00 97.75 84 ARG A CA 1
ATOM 584 C C . ARG A 1 84 ? 18.637 0.601 -24.744 1.00 97.75 84 ARG A C 1
ATOM 586 O O . ARG A 1 84 ? 18.356 0.084 -23.665 1.00 97.75 84 ARG A O 1
ATOM 593 N N . ARG A 1 85 ? 18.443 1.909 -24.961 1.00 98.06 85 ARG A N 1
ATOM 594 C CA . ARG A 1 85 ? 17.801 2.794 -23.967 1.00 98.06 85 ARG A CA 1
ATOM 595 C C . ARG A 1 85 ? 16.315 2.494 -23.786 1.00 98.06 85 ARG A C 1
ATOM 597 O O . ARG A 1 85 ? 15.854 2.528 -22.653 1.00 98.06 85 ARG A O 1
ATOM 604 N N . MET A 1 86 ? 15.585 2.188 -24.858 1.00 98.19 86 MET A N 1
ATOM 605 C CA . MET A 1 86 ? 14.164 1.828 -24.784 1.00 98.19 86 MET A CA 1
ATOM 606 C C . MET A 1 86 ? 13.954 0.542 -23.984 1.00 98.19 86 MET A C 1
ATOM 608 O O . MET A 1 86 ? 13.057 0.505 -23.149 1.00 98.19 86 MET A O 1
ATOM 612 N N . ILE A 1 87 ? 14.817 -0.464 -24.165 1.00 98.19 87 ILE A N 1
ATOM 613 C CA . ILE A 1 87 ? 14.790 -1.697 -23.364 1.00 98.19 87 ILE A CA 1
ATOM 614 C C . ILE A 1 87 ? 15.003 -1.368 -21.882 1.00 98.19 87 ILE A C 1
ATOM 616 O O . ILE A 1 87 ? 14.137 -1.650 -21.057 1.00 98.19 87 ILE A O 1
ATOM 620 N N . LYS A 1 88 ? 16.102 -0.679 -21.543 1.00 98.56 88 LYS A N 1
ATOM 621 C CA . LYS A 1 88 ? 16.408 -0.321 -20.146 1.00 98.56 88 LYS A CA 1
ATOM 622 C C . LYS A 1 88 ? 15.315 0.530 -19.508 1.00 98.56 88 LYS A C 1
ATOM 624 O O . LYS A 1 88 ? 14.957 0.318 -18.352 1.00 98.56 88 LYS A O 1
ATOM 629 N N . ASN A 1 89 ? 14.774 1.493 -20.253 1.00 98.56 89 ASN A N 1
ATOM 630 C CA . ASN A 1 89 ? 13.693 2.336 -19.769 1.00 98.56 89 ASN A CA 1
ATOM 631 C C . ASN A 1 89 ? 12.436 1.505 -19.499 1.00 98.56 89 ASN A C 1
ATOM 633 O O . ASN A 1 89 ? 11.863 1.620 -18.419 1.00 98.56 89 ASN A O 1
ATOM 637 N N . ARG A 1 90 ? 12.075 0.602 -20.413 1.00 98.50 90 ARG A N 1
ATOM 638 C CA . ARG A 1 90 ? 10.945 -0.312 -20.238 1.00 98.50 90 ARG A CA 1
ATOM 639 C C . ARG A 1 90 ? 11.105 -1.173 -18.989 1.00 98.50 90 ARG A C 1
ATOM 641 O O . ARG A 1 90 ? 10.180 -1.248 -18.186 1.00 98.50 90 ARG A O 1
ATOM 648 N N . GLU A 1 91 ? 12.284 -1.746 -18.773 1.00 98.56 91 GLU A N 1
ATOM 649 C CA . GLU A 1 91 ? 12.587 -2.513 -17.560 1.00 98.56 91 GLU A CA 1
ATOM 650 C C . GLU A 1 91 ? 12.524 -1.653 -16.294 1.00 98.56 91 GLU A C 1
ATOM 652 O O . GLU A 1 91 ? 11.985 -2.077 -15.273 1.00 98.56 91 GLU A O 1
ATOM 657 N N . SER A 1 92 ? 13.088 -0.442 -16.322 1.00 98.50 92 SER A N 1
ATOM 658 C CA . SER A 1 92 ? 13.039 0.469 -15.171 1.00 98.50 92 SER A CA 1
ATOM 659 C C . SER A 1 92 ? 11.612 0.917 -14.851 1.00 98.50 92 SER A C 1
ATOM 661 O O . SER A 1 92 ? 11.242 0.976 -13.681 1.00 98.50 92 SER A O 1
ATOM 663 N N . ALA A 1 93 ? 10.786 1.150 -15.872 1.00 98.50 93 ALA A N 1
ATOM 664 C CA . ALA A 1 93 ? 9.386 1.508 -15.716 1.00 98.50 93 ALA A CA 1
ATOM 665 C C . ALA A 1 93 ? 8.587 0.334 -15.139 1.00 98.50 93 ALA A C 1
ATOM 667 O O . ALA A 1 93 ? 7.826 0.528 -14.194 1.00 98.50 93 ALA A O 1
ATOM 668 N N . ALA A 1 94 ? 8.805 -0.887 -15.642 1.00 98.69 94 ALA A N 1
ATOM 669 C CA . ALA A 1 94 ? 8.190 -2.097 -15.102 1.00 98.69 94 ALA A CA 1
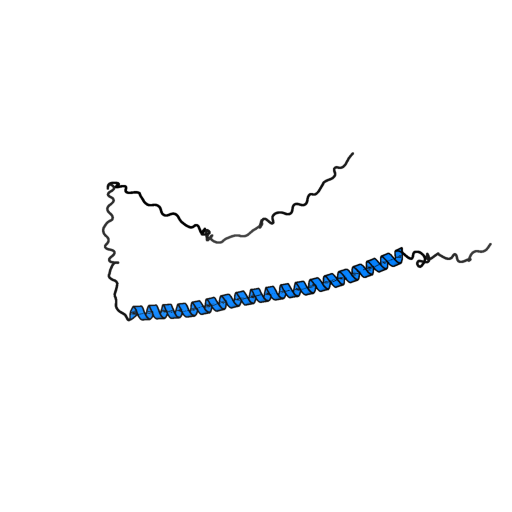ATOM 670 C C . ALA A 1 94 ? 8.575 -2.315 -13.631 1.00 98.69 94 ALA A C 1
ATOM 672 O O . ALA A 1 94 ? 7.697 -2.479 -12.789 1.00 98.69 94 ALA A O 1
ATOM 673 N N . ARG A 1 95 ? 9.867 -2.212 -13.290 1.00 98.62 95 ARG A N 1
ATOM 674 C CA . ARG A 1 95 ? 10.339 -2.301 -11.898 1.00 98.62 95 ARG A CA 1
ATOM 675 C C . ARG A 1 95 ? 9.750 -1.213 -11.006 1.00 98.62 95 ARG A C 1
ATOM 677 O O . ARG A 1 95 ? 9.385 -1.493 -9.870 1.00 98.62 95 ARG A O 1
ATOM 684 N N . SER A 1 96 ? 9.642 0.019 -11.501 1.00 98.75 96 SER A N 1
ATOM 685 C CA . SER A 1 96 ? 9.031 1.118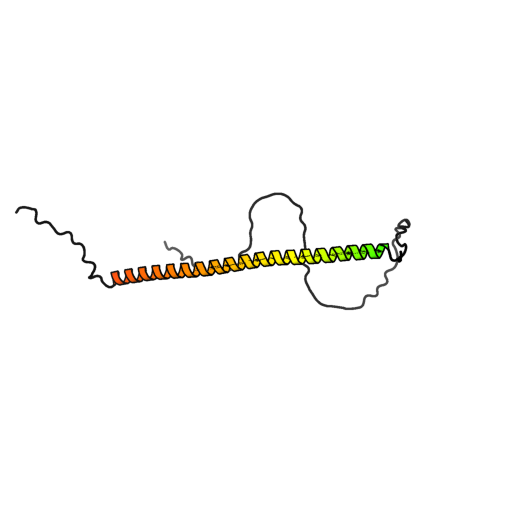 -10.748 1.00 98.75 96 SER A CA 1
ATOM 686 C C . SER A 1 96 ? 7.550 0.851 -10.468 1.00 98.75 96 SER A C 1
ATOM 688 O O . SER A 1 96 ? 7.107 1.026 -9.335 1.00 98.75 96 SER A O 1
ATOM 690 N N . ARG A 1 97 ? 6.801 0.362 -11.465 1.00 98.62 97 ARG A N 1
ATOM 691 C CA . ARG A 1 97 ? 5.398 -0.044 -11.296 1.00 98.62 97 ARG A CA 1
ATOM 692 C C . ARG A 1 97 ? 5.263 -1.187 -10.296 1.00 98.62 97 ARG A C 1
ATOM 694 O O . ARG A 1 97 ? 4.454 -1.068 -9.389 1.00 98.62 97 ARG A O 1
ATOM 701 N N . ALA A 1 98 ? 6.098 -2.221 -10.404 1.00 98.50 98 ALA A N 1
ATOM 702 C CA . ALA A 1 98 ? 6.096 -3.350 -9.477 1.00 98.50 98 ALA A CA 1
ATOM 703 C C . ALA A 1 98 ? 6.361 -2.907 -8.030 1.00 98.50 98 ALA A C 1
ATOM 705 O O . ALA A 1 98 ? 5.651 -3.323 -7.125 1.00 98.50 98 ALA A O 1
ATOM 706 N N . ARG A 1 99 ? 7.326 -2.003 -7.805 1.00 98.75 99 ARG A N 1
ATOM 707 C CA . ARG A 1 99 ? 7.583 -1.440 -6.468 1.00 98.75 99 ARG A CA 1
ATOM 708 C C . ARG A 1 99 ? 6.386 -0.663 -5.922 1.00 98.75 99 ARG A C 1
ATOM 710 O O . ARG A 1 99 ? 6.052 -0.827 -4.757 1.00 98.75 99 ARG A O 1
ATOM 717 N N . LYS A 1 100 ? 5.738 0.165 -6.751 1.00 98.69 100 LYS A N 1
ATOM 718 C CA . LYS A 1 100 ? 4.530 0.900 -6.342 1.00 98.69 100 LYS A CA 1
ATOM 719 C C . LYS A 1 100 ? 3.376 -0.048 -6.021 1.00 98.69 100 LYS A C 1
ATOM 721 O O . LYS A 1 100 ? 2.729 0.149 -5.007 1.00 98.69 100 LYS A O 1
ATOM 726 N N . GLN A 1 101 ? 3.162 -1.073 -6.845 1.00 98.56 101 GLN A N 1
ATOM 727 C CA . GLN A 1 101 ? 2.142 -2.095 -6.604 1.00 98.56 101 GLN A CA 1
ATOM 728 C C . GLN A 1 101 ? 2.412 -2.886 -5.322 1.00 98.56 101 GLN A C 1
ATOM 730 O O . GLN A 1 101 ? 1.497 -3.092 -4.538 1.00 98.56 101 GLN A O 1
ATOM 735 N N . ALA A 1 102 ? 3.662 -3.284 -5.071 1.00 98.25 102 ALA A N 1
ATOM 736 C CA . ALA A 1 102 ? 4.024 -3.976 -3.837 1.00 98.25 102 ALA A CA 1
ATOM 737 C C . ALA A 1 102 ? 3.715 -3.117 -2.601 1.00 98.25 102 ALA A C 1
ATOM 739 O O . ALA A 1 102 ? 3.075 -3.597 -1.676 1.00 98.25 102 ALA A O 1
ATOM 740 N N . TYR A 1 103 ? 4.088 -1.833 -2.630 1.00 98.50 103 TYR A N 1
ATOM 741 C CA . TYR A 1 103 ? 3.788 -0.895 -1.548 1.00 98.50 103 TYR A CA 1
ATOM 742 C C . TYR A 1 103 ? 2.280 -0.718 -1.314 1.00 98.50 103 TYR A C 1
ATOM 744 O O . TYR A 1 103 ? 1.829 -0.724 -0.172 1.00 98.50 103 TYR A O 1
ATOM 752 N N . THR A 1 104 ? 1.483 -0.586 -2.379 1.00 98.50 104 THR A N 1
ATOM 753 C CA . THR A 1 104 ? 0.025 -0.458 -2.233 1.00 98.50 104 THR A CA 1
ATOM 754 C C . THR A 1 104 ? -0.596 -1.739 -1.692 1.00 98.50 104 THR A C 1
ATOM 756 O O . THR A 1 104 ? -1.408 -1.666 -0.781 1.00 98.50 104 THR A O 1
ATOM 759 N N . MET A 1 105 ? -0.176 -2.903 -2.193 1.00 98.38 105 MET A N 1
ATOM 760 C CA . MET A 1 105 ? -0.676 -4.197 -1.722 1.00 98.38 105 MET A CA 1
ATOM 761 C C . MET A 1 105 ? -0.327 -4.450 -0.251 1.00 98.38 105 MET A C 1
ATOM 763 O O . MET A 1 105 ? -1.162 -4.949 0.496 1.00 98.38 105 MET A O 1
ATOM 767 N N . GLU A 1 106 ? 0.888 -4.099 0.176 1.00 98.06 106 GLU A N 1
ATOM 768 C CA . GLU A 1 106 ? 1.312 -4.210 1.575 1.00 98.06 106 GLU A CA 1
ATOM 769 C C . GLU A 1 106 ? 0.445 -3.336 2.491 1.00 98.06 106 GLU A C 1
ATOM 771 O O . GLU A 1 106 ? -0.068 -3.816 3.501 1.00 98.06 106 GLU A O 1
ATOM 776 N N . LEU A 1 107 ? 0.210 -2.076 2.107 1.00 98.56 107 LEU A N 1
ATOM 777 C CA . LEU A 1 107 ? -0.667 -1.181 2.863 1.00 98.56 107 LEU A CA 1
ATOM 778 C C . LEU A 1 107 ? -2.120 -1.666 2.895 1.00 98.56 107 LEU A C 1
ATOM 780 O O . LEU A 1 107 ? -2.765 -1.594 3.939 1.00 98.56 107 LEU A O 1
ATOM 784 N N . GLU A 1 108 ? -2.645 -2.153 1.771 1.00 98.19 108 GLU A N 1
ATOM 785 C CA . GLU A 1 108 ? -4.000 -2.706 1.697 1.00 98.19 108 GLU A CA 1
ATOM 786 C C . GLU A 1 108 ? -4.161 -3.912 2.630 1.00 98.19 108 GLU A C 1
ATOM 788 O O . GLU A 1 108 ? -5.151 -3.985 3.362 1.00 98.19 108 GLU A O 1
ATOM 793 N N . ALA A 1 109 ? -3.175 -4.812 2.663 1.00 98.12 109 ALA A N 1
ATOM 794 C CA . ALA A 1 109 ? -3.168 -5.965 3.557 1.00 98.12 109 ALA A CA 1
ATOM 795 C C . ALA A 1 109 ? -3.114 -5.551 5.038 1.00 98.12 109 ALA A C 1
ATOM 797 O O . ALA A 1 109 ? -3.869 -6.082 5.854 1.00 98.12 109 ALA A O 1
ATOM 798 N N . GLU A 1 110 ? -2.279 -4.571 5.398 1.00 98.06 110 GLU A N 1
ATOM 799 C CA . GLU A 1 110 ? -2.203 -4.084 6.782 1.00 98.06 110 GLU A CA 1
ATOM 800 C C . GLU A 1 110 ? -3.516 -3.413 7.213 1.00 98.06 110 GLU A C 1
ATOM 802 O O . GLU A 1 110 ? -4.018 -3.664 8.308 1.00 98.06 110 GLU A O 1
ATOM 807 N N . VAL A 1 111 ? -4.143 -2.623 6.335 1.00 98.50 111 VAL A N 1
ATOM 808 C CA . VAL A 1 111 ? -5.459 -2.024 6.611 1.00 98.50 111 VAL A CA 1
ATOM 809 C C . VAL A 1 111 ? -6.528 -3.097 6.819 1.00 98.50 111 VAL A C 1
ATOM 811 O O . VAL A 1 111 ? -7.361 -2.951 7.715 1.00 98.50 111 VAL A O 1
ATOM 814 N N . GLN A 1 112 ? -6.533 -4.162 6.015 1.00 98.06 112 GLN A N 1
ATOM 815 C CA . GLN A 1 112 ? -7.470 -5.278 6.188 1.00 98.06 112 GLN A CA 1
ATOM 816 C C . GLN A 1 112 ? -7.273 -5.959 7.544 1.00 98.06 112 GLN A C 1
ATOM 818 O O . GLN A 1 112 ? -8.224 -6.060 8.320 1.00 98.06 112 GLN A O 1
ATOM 823 N N . LYS A 1 113 ? -6.031 -6.308 7.884 1.00 98.44 113 LYS A N 1
ATOM 824 C CA . LYS A 1 113 ? -5.681 -6.914 9.171 1.00 98.44 113 LYS A CA 1
ATOM 825 C C . LYS A 1 113 ? -6.091 -6.038 10.358 1.00 98.44 113 LYS A C 1
ATOM 827 O O . LYS A 1 113 ? -6.678 -6.526 11.321 1.00 98.44 113 LYS A O 1
ATOM 832 N N . LEU A 1 114 ? -5.822 -4.734 10.297 1.00 98.38 114 LEU A N 1
ATOM 833 C CA . LEU A 1 114 ? -6.209 -3.802 11.359 1.00 98.38 114 LEU A CA 1
ATOM 834 C C . LEU A 1 114 ? -7.729 -3.683 11.502 1.00 98.38 114 LEU A C 1
ATOM 836 O O . LEU A 1 114 ? -8.225 -3.564 12.621 1.00 98.38 114 LEU A O 1
ATOM 840 N N . LYS A 1 115 ? -8.481 -3.735 10.398 1.00 98.25 115 LYS A N 1
ATOM 841 C CA . LYS A 1 115 ? -9.950 -3.738 10.439 1.00 98.25 115 LYS A CA 1
ATOM 842 C C . LYS A 1 115 ? -10.500 -4.996 11.102 1.00 98.25 115 LYS A C 1
ATOM 844 O O . LYS A 1 115 ? -11.403 -4.8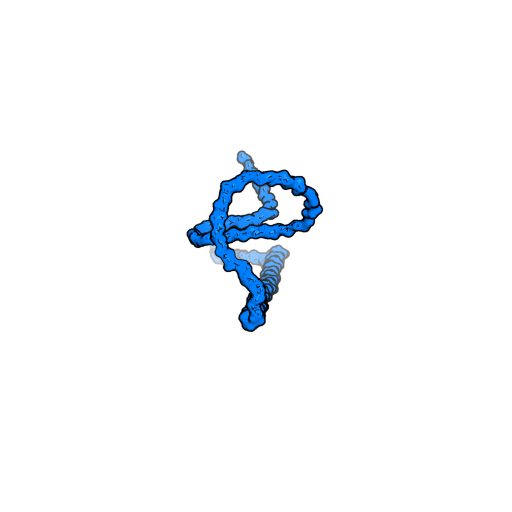78 11.925 1.00 98.25 115 LYS A O 1
ATOM 849 N N . GLU A 1 116 ? -9.950 -6.164 10.783 1.00 98.06 116 GLU A N 1
ATOM 850 C CA . GLU A 1 116 ? -10.337 -7.434 11.410 1.00 98.06 116 GLU A CA 1
ATOM 851 C C . GLU A 1 116 ? -10.083 -7.410 12.921 1.00 98.06 116 GLU A C 1
ATOM 853 O O . GLU A 1 116 ? -10.989 -7.685 13.707 1.00 98.06 116 GLU A O 1
ATOM 858 N N . LEU A 1 117 ? -8.887 -6.980 13.338 1.00 98.06 117 LEU A N 1
ATOM 859 C CA . LEU A 1 117 ? -8.542 -6.854 14.757 1.00 98.06 117 LEU A CA 1
ATOM 860 C C . LEU A 1 117 ? -9.434 -5.843 15.485 1.00 98.06 117 LEU A C 1
ATOM 862 O O . LEU A 1 117 ? -9.855 -6.087 16.613 1.00 98.06 117 LEU A O 1
ATOM 866 N N . ASN A 1 118 ? -9.747 -4.710 14.853 1.00 97.88 118 ASN A N 1
ATOM 867 C CA . ASN A 1 118 ? -10.627 -3.707 15.446 1.00 97.88 118 ASN A CA 1
ATOM 868 C C . ASN A 1 118 ? -12.053 -4.250 15.613 1.00 97.88 118 ASN A C 1
ATOM 870 O O . ASN A 1 118 ? -12.642 -4.089 16.678 1.00 97.88 118 ASN A O 1
ATOM 874 N N . ALA A 1 119 ? -12.579 -4.965 14.616 1.00 97.81 119 ALA A N 1
ATOM 875 C CA . ALA A 1 119 ? -13.885 -5.611 14.718 1.00 97.81 119 ALA A CA 1
ATOM 876 C C . ALA A 1 119 ? -13.929 -6.645 15.857 1.00 97.81 119 ALA A C 1
ATOM 878 O O . ALA A 1 119 ? -14.890 -6.684 16.626 1.00 97.81 119 ALA A O 1
ATOM 879 N N . GLU A 1 120 ? -12.874 -7.448 16.018 1.00 97.31 120 GLU A N 1
ATOM 880 C CA . GLU A 1 120 ? -12.785 -8.414 17.116 1.00 97.31 120 GLU A CA 1
ATOM 881 C C . GLU A 1 120 ? -12.740 -7.725 18.491 1.00 97.31 120 GLU A C 1
ATOM 883 O O . GLU A 1 120 ? -13.424 -8.142 19.429 1.00 97.31 120 GLU A O 1
ATOM 888 N N . LEU A 1 121 ? -11.962 -6.647 18.616 1.00 97.69 121 LEU A N 1
ATOM 889 C CA . LEU A 1 121 ? -11.877 -5.865 19.850 1.00 97.69 121 LEU A CA 1
ATOM 890 C C . LEU A 1 121 ? -13.205 -5.185 20.192 1.00 97.69 121 LEU A C 1
ATOM 892 O O . LEU A 1 121 ? -13.614 -5.214 21.351 1.00 97.69 121 LEU A O 1
ATOM 896 N N . GLN A 1 122 ? -13.896 -4.623 19.199 1.00 96.69 122 GLN A N 1
ATOM 897 C CA . GLN A 1 122 ? -15.220 -4.029 19.384 1.00 96.69 122 GLN A CA 1
ATOM 898 C C . GLN A 1 122 ? -16.231 -5.066 19.866 1.00 96.69 122 GLN A C 1
ATOM 900 O O . GLN A 1 122 ? -16.952 -4.804 20.824 1.00 96.69 122 GLN A O 1
ATOM 905 N N . LYS A 1 123 ? -16.222 -6.270 19.283 1.00 96.88 123 LYS A N 1
ATOM 906 C CA . LYS A 1 123 ? -17.086 -7.366 19.729 1.00 96.88 123 LYS A CA 1
ATOM 907 C C . LYS A 1 123 ? -16.820 -7.742 21.189 1.00 96.88 123 LYS A C 1
ATOM 909 O O . LYS A 1 123 ? -17.750 -7.834 21.981 1.00 96.88 123 LYS A O 1
ATOM 914 N N . LYS A 1 124 ? -15.549 -7.891 21.574 1.00 96.12 124 LYS A N 1
ATOM 915 C CA . LYS A 1 124 ? -15.161 -8.162 22.972 1.00 96.12 124 LYS A CA 1
ATOM 916 C C . LYS A 1 124 ? -15.606 -7.046 23.919 1.00 96.12 124 LYS A C 1
ATOM 918 O O . LYS A 1 124 ? -16.030 -7.313 25.042 1.00 96.12 124 LYS A O 1
ATOM 923 N N . GLN A 1 125 ? -15.506 -5.791 23.485 1.00 94.62 125 GLN A N 1
ATOM 924 C CA . GLN A 1 125 ? -15.955 -4.643 24.267 1.00 94.62 125 GLN A CA 1
ATOM 925 C C . GLN A 1 125 ? -17.479 -4.636 24.444 1.00 94.62 125 GLN A C 1
ATOM 927 O O . GLN A 1 125 ? -17.960 -4.364 25.544 1.00 94.62 125 GLN A O 1
ATOM 932 N N . GLU A 1 126 ? -18.226 -4.958 23.390 1.00 94.56 126 GLU A N 1
ATOM 933 C CA . GLU A 1 126 ? -19.683 -5.075 23.425 1.00 94.56 126 GLU A CA 1
ATOM 934 C C . GLU A 1 126 ? -20.130 -6.214 24.347 1.00 94.56 126 GLU A C 1
ATOM 936 O O . GLU A 1 126 ? -20.961 -5.988 25.222 1.00 94.56 126 GLU A O 1
ATOM 941 N N . GLU A 1 127 ? -19.512 -7.394 24.250 1.00 94.19 127 GLU A N 1
ATOM 942 C CA . GLU A 1 127 ? -19.784 -8.534 25.137 1.00 94.19 127 GLU A CA 1
ATOM 943 C C . GLU A 1 127 ? -19.555 -8.177 26.615 1.00 94.19 127 GLU A C 1
ATOM 945 O O . GLU A 1 127 ? -20.395 -8.468 27.469 1.00 94.19 127 GLU A O 1
ATOM 950 N N . MET A 1 128 ? -18.450 -7.495 26.939 1.00 92.31 128 MET A N 1
ATOM 951 C CA . MET A 1 128 ? -18.195 -7.026 28.306 1.00 92.31 128 MET A CA 1
ATOM 952 C C . MET A 1 128 ? -19.230 -6.003 28.774 1.00 92.31 128 MET A C 1
ATOM 954 O O . MET A 1 128 ? -19.680 -6.068 29.919 1.00 92.31 128 MET A O 1
ATOM 958 N N . MET A 1 129 ? -19.612 -5.061 27.910 1.00 93.00 129 MET A N 1
ATOM 959 C CA . MET A 1 129 ? -20.624 -4.059 28.235 1.00 93.00 129 MET A CA 1
ATOM 960 C C . MET A 1 129 ? -21.992 -4.708 28.465 1.00 93.00 129 MET A C 1
ATOM 962 O O . MET A 1 129 ? -22.707 -4.320 29.386 1.00 93.00 129 MET A O 1
ATOM 966 N N . GLU A 1 130 ? -22.342 -5.712 27.668 1.00 92.44 130 GLU A N 1
ATOM 967 C CA . GLU A 1 130 ? -23.598 -6.445 27.787 1.00 92.44 130 GLU A CA 1
ATOM 968 C C . GLU A 1 130 ? -23.637 -7.281 29.070 1.00 92.44 130 GLU A C 1
ATOM 970 O O . GLU A 1 130 ? -24.617 -7.227 29.811 1.00 92.44 130 GLU A O 1
ATOM 975 N N . MET A 1 131 ? -22.541 -7.965 29.419 1.00 90.38 131 MET A N 1
ATOM 976 C CA . MET A 1 131 ? -22.417 -8.643 30.716 1.00 90.38 131 MET A CA 1
ATOM 977 C C . MET A 1 131 ? -22.581 -7.670 31.891 1.00 90.38 131 MET A C 1
ATOM 979 O O . MET A 1 131 ? -23.284 -7.985 32.850 1.00 90.38 131 MET A O 1
ATOM 983 N N . GLN A 1 132 ? -21.980 -6.478 31.818 1.00 88.88 132 GLN A N 1
ATOM 984 C CA . GLN A 1 132 ? -22.135 -5.450 32.852 1.00 88.88 132 GLN A CA 1
ATOM 985 C C . GLN A 1 132 ? -23.579 -4.944 32.949 1.00 88.88 132 GLN A C 1
ATOM 987 O O . GLN A 1 132 ? -24.111 -4.833 34.053 1.00 88.88 132 GLN A O 1
ATOM 992 N N . LYS A 1 133 ? -24.239 -4.672 31.817 1.00 90.75 133 LYS A N 1
ATOM 993 C CA . LYS A 1 133 ? -25.655 -4.273 31.792 1.00 90.75 133 LYS A CA 1
ATOM 994 C C . LYS A 1 133 ? -26.551 -5.357 32.380 1.00 90.75 133 LYS A C 1
ATOM 996 O O . LYS A 1 133 ? -27.376 -5.045 33.232 1.00 90.75 133 LYS A O 1
ATOM 1001 N N . ASN A 1 134 ? -26.358 -6.613 31.984 1.00 88.81 134 ASN A N 1
ATOM 1002 C CA . ASN A 1 134 ? -27.125 -7.745 32.499 1.00 88.81 134 ASN A CA 1
ATOM 1003 C C . ASN A 1 134 ? -26.922 -7.923 34.006 1.00 88.81 134 ASN A C 1
ATOM 1005 O O . ASN A 1 134 ? -27.896 -8.074 34.738 1.00 88.81 134 ASN A O 1
ATOM 1009 N N . GLN A 1 135 ? -25.687 -7.793 34.496 1.00 85.38 135 GLN A N 1
ATOM 1010 C CA . GLN A 1 135 ? -25.401 -7.830 35.929 1.00 85.38 135 GLN A CA 1
ATOM 1011 C C . GLN A 1 135 ? -26.093 -6.684 36.688 1.00 85.38 135 GLN A C 1
ATOM 1013 O O . GLN A 1 135 ? -26.657 -6.901 37.759 1.00 85.38 135 GLN A O 1
ATOM 1018 N N . VAL A 1 136 ? -26.105 -5.466 36.135 1.00 84.12 136 VAL A N 1
ATOM 1019 C CA . VAL A 1 136 ? -26.835 -4.329 36.721 1.00 84.12 136 VAL A CA 1
ATOM 1020 C C . VAL A 1 136 ? -28.347 -4.577 36.720 1.00 84.12 136 VAL A C 1
ATOM 1022 O O . VAL A 1 136 ? -29.006 -4.322 37.728 1.00 84.12 136 VAL A O 1
ATOM 1025 N N . LEU A 1 137 ? -28.901 -5.107 35.628 1.00 85.38 137 LEU A N 1
ATOM 1026 C CA . LEU A 1 137 ? -30.320 -5.455 35.526 1.00 85.38 137 LEU A CA 1
ATOM 1027 C C . LEU A 1 137 ? -30.721 -6.531 36.542 1.00 85.38 137 LEU A C 1
ATOM 1029 O O . LEU A 1 137 ? -31.754 -6.380 37.191 1.00 85.38 137 LEU A O 1
ATOM 1033 N N . GLU A 1 138 ? -29.907 -7.572 36.742 1.00 81.25 138 GLU A N 1
ATOM 1034 C CA . GLU A 1 138 ? -30.148 -8.593 37.771 1.00 81.25 138 GLU A CA 1
ATOM 1035 C C . GLU A 1 138 ? -30.147 -8.001 39.186 1.00 81.25 138 GLU A C 1
ATOM 1037 O O . GLU A 1 138 ? -31.023 -8.315 39.996 1.00 81.25 138 GLU A O 1
ATOM 1042 N N . VAL A 1 139 ? -29.206 -7.098 39.481 1.00 79.50 139 VAL A N 1
ATOM 1043 C CA . VAL A 1 139 ? -29.131 -6.410 40.777 1.00 79.50 139 VAL A CA 1
ATOM 1044 C C . VAL A 1 139 ? -30.365 -5.536 41.032 1.00 79.50 139 VAL A C 1
ATOM 1046 O O . VAL A 1 139 ? -30.857 -5.494 42.160 1.00 79.50 139 VAL A O 1
ATOM 1049 N N . ILE A 1 140 ? -30.886 -4.859 40.005 1.00 79.31 140 ILE A N 1
ATOM 1050 C CA . ILE A 1 140 ? -32.101 -4.032 40.103 1.00 79.31 140 ILE A CA 1
ATOM 1051 C C . ILE A 1 140 ? -33.360 -4.904 40.225 1.00 79.31 140 ILE A C 1
ATOM 1053 O O . ILE A 1 140 ? -34.250 -4.593 41.016 1.00 79.31 140 ILE A O 1
ATOM 1057 N N . SER A 1 141 ? -33.431 -5.994 39.456 1.00 80.19 141 SER A N 1
ATOM 1058 C CA . SER A 1 141 ? -34.552 -6.943 39.411 1.00 80.19 141 SER A CA 1
ATOM 1059 C C . SER A 1 141 ? -34.739 -7.708 40.724 1.00 80.19 141 SER A C 1
ATOM 1061 O O . SER A 1 141 ? -35.870 -8.022 41.101 1.00 80.19 141 SER A O 1
ATOM 1063 N N . ASN A 1 142 ? -33.654 -7.962 41.466 1.00 71.44 142 ASN A N 1
ATOM 1064 C CA . ASN A 1 142 ? -33.696 -8.683 42.735 1.00 71.44 142 ASN A CA 1
ATOM 1065 C C . ASN A 1 142 ? -33.374 -7.790 43.957 1.00 71.44 142 ASN A C 1
ATOM 1067 O O . ASN A 1 142 ? -32.360 -7.996 44.637 1.00 71.44 142 ASN A O 1
ATOM 1071 N N . PRO A 1 143 ? -34.255 -6.835 44.323 1.00 62.09 143 PRO A N 1
ATOM 1072 C CA . PRO A 1 143 ? -34.044 -5.942 45.465 1.00 62.09 143 PRO A CA 1
ATOM 1073 C C . PRO A 1 143 ? -34.054 -6.677 46.820 1.00 62.09 143 PRO A C 1
ATOM 1075 O O . PRO A 1 143 ? -33.650 -6.110 47.834 1.00 62.09 143 PRO A O 1
ATOM 1078 N N . TYR A 1 144 ? -34.485 -7.945 46.854 1.00 57.94 144 TYR A N 1
ATOM 1079 C CA . TYR A 1 144 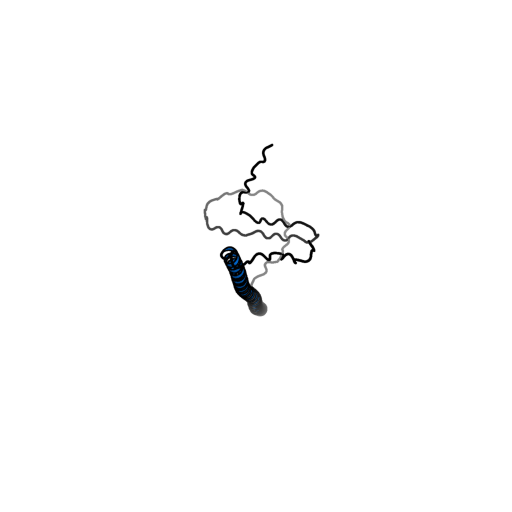? -34.535 -8.782 48.057 1.00 57.94 144 TYR A CA 1
ATOM 1080 C C . TYR A 1 144 ? -33.205 -9.492 48.376 1.00 57.94 144 TYR A C 1
ATOM 1082 O O . TYR A 1 144 ? -32.982 -9.864 49.531 1.00 57.94 144 TYR A O 1
ATOM 1090 N N . ALA A 1 145 ? -32.298 -9.654 47.402 1.00 55.84 145 ALA A N 1
ATOM 1091 C CA . ALA A 1 145 ? -30.964 -10.225 47.634 1.00 55.84 145 ALA A CA 1
ATOM 1092 C C . ALA A 1 145 ? -30.006 -9.230 48.313 1.00 55.84 145 ALA A C 1
ATOM 1094 O O . ALA A 1 145 ? -29.104 -9.628 49.057 1.00 55.84 145 ALA A O 1
ATOM 1095 N N . GLN A 1 146 ? -30.237 -7.927 48.135 1.00 60.31 146 GLN A N 1
ATOM 1096 C CA . GLN A 1 146 ? -29.517 -6.875 48.845 1.00 60.31 146 GLN A CA 1
ATOM 1097 C C . GLN A 1 146 ? -30.090 -6.702 50.256 1.00 60.31 146 GLN A C 1
ATOM 1099 O O . GLN A 1 146 ? -30.807 -5.747 50.554 1.00 60.31 146 GLN A O 1
ATOM 1104 N N . LYS A 1 147 ? -29.776 -7.632 51.168 1.00 66.94 147 LYS A N 1
ATOM 1105 C CA . LYS A 1 147 ? -30.036 -7.419 52.599 1.00 66.94 147 LYS A CA 1
ATOM 1106 C C . LYS A 1 147 ? -29.370 -6.104 53.003 1.00 66.94 147 LYS A C 1
ATOM 1108 O O . LYS A 1 147 ? -28.142 -6.027 53.051 1.00 66.94 147 LYS A O 1
ATOM 1113 N N . LYS A 1 148 ? -30.171 -5.069 53.291 1.00 67.44 148 LYS A N 1
ATOM 1114 C CA . LYS A 1 148 ? -29.662 -3.800 53.821 1.00 67.44 148 LYS A CA 1
ATOM 1115 C C . LYS A 1 148 ? -28.822 -4.135 55.044 1.00 67.44 148 LYS A C 1
ATOM 1117 O O . LYS A 1 148 ? -29.327 -4.729 55.997 1.00 67.44 148 LYS A O 1
ATOM 1122 N N . ARG A 1 149 ? -27.530 -3.816 54.979 1.00 69.25 149 ARG A N 1
ATOM 1123 C CA . ARG A 1 149 ? -26.564 -4.073 56.044 1.00 69.25 149 ARG A CA 1
ATOM 1124 C C . ARG A 1 149 ? -26.956 -3.189 57.230 1.00 69.25 149 ARG A C 1
ATOM 1126 O O . ARG A 1 149 ? -26.534 -2.045 57.330 1.00 69.25 149 ARG A O 1
ATOM 1133 N N . CYS A 1 150 ? -27.869 -3.672 58.065 1.00 72.81 150 CYS A N 1
ATOM 1134 C CA . CYS A 1 150 ? -28.349 -2.929 59.215 1.00 72.81 150 CYS A CA 1
ATOM 1135 C C . CYS A 1 150 ? -27.264 -2.947 60.295 1.00 72.81 150 CYS A C 1
ATOM 1137 O O . CYS A 1 150 ? -26.780 -4.013 60.685 1.00 72.81 150 CYS A O 1
ATOM 1139 N N . LEU A 1 151 ? -26.861 -1.762 60.769 1.00 75.88 151 LEU A N 1
ATOM 1140 C CA . LEU A 1 151 ? -26.046 -1.654 61.976 1.00 75.88 151 LEU A CA 1
ATOM 1141 C C . LEU A 1 151 ? -26.850 -2.284 63.119 1.00 75.88 151 LEU A C 1
ATOM 1143 O O . LEU A 1 151 ? -27.929 -1.802 63.466 1.00 75.88 151 LEU A O 1
ATOM 1147 N N . ARG A 1 152 ? -26.363 -3.392 63.683 1.00 73.81 152 ARG A N 1
ATOM 1148 C CA . ARG A 1 152 ? -26.989 -3.989 64.865 1.00 73.81 152 ARG A CA 1
ATOM 1149 C C . ARG A 1 152 ? -26.557 -3.191 66.089 1.00 73.81 152 ARG A C 1
ATOM 1151 O O . ARG A 1 152 ? -25.362 -3.079 66.341 1.00 73.81 152 ARG A O 1
ATOM 1158 N N . ARG A 1 153 ? -27.518 -2.666 66.858 1.00 72.56 153 ARG A N 1
ATOM 1159 C CA . ARG A 1 153 ? -27.218 -2.106 68.183 1.00 72.56 153 ARG A CA 1
ATOM 1160 C C . ARG A 1 153 ? -26.668 -3.226 69.066 1.00 72.56 153 ARG A C 1
ATOM 1162 O O . ARG A 1 153 ? -27.312 -4.267 69.212 1.00 72.56 153 ARG A O 1
ATOM 1169 N N . THR A 1 154 ? -25.493 -3.030 69.641 1.00 73.31 154 THR A N 1
ATOM 1170 C CA . THR A 1 154 ? -25.013 -3.856 70.746 1.00 73.31 154 THR A CA 1
ATOM 1171 C C . THR A 1 154 ? -25.723 -3.375 72.008 1.00 73.31 154 THR A C 1
ATOM 1173 O O . THR A 1 154 ? -25.747 -2.180 72.292 1.00 73.31 154 THR A O 1
ATOM 1176 N N . LEU A 1 155 ? -26.373 -4.286 72.738 1.00 69.81 155 LEU A N 1
ATOM 1177 C CA . LEU A 1 155 ? -27.079 -4.000 73.996 1.00 69.81 155 LEU A CA 1
ATOM 1178 C C . LEU A 1 155 ? -26.084 -3.792 75.149 1.00 69.81 155 LEU A C 1
ATOM 1180 O O . LEU A 1 155 ? -26.118 -4.492 76.153 1.00 69.81 155 LEU A O 1
ATOM 1184 N N . THR A 1 156 ? -25.150 -2.864 74.983 1.00 74.25 156 THR A N 1
ATOM 1185 C CA . THR A 1 156 ? -24.139 -2.531 75.987 1.00 74.25 156 THR A CA 1
ATOM 1186 C C . THR A 1 156 ? -24.488 -1.174 76.589 1.00 74.25 156 THR A C 1
ATOM 1188 O O . THR A 1 156 ? -23.926 -0.156 76.197 1.00 74.25 156 THR A O 1
ATOM 1191 N N . GLY A 1 157 ? -25.470 -1.155 77.492 1.00 67.12 157 GLY A N 1
ATOM 1192 C CA . GLY A 1 157 ? -25.848 0.019 78.284 1.00 67.12 157 GLY A CA 1
ATOM 1193 C C . GLY A 1 157 ? -26.719 -0.397 79.482 1.00 67.12 157 GLY A C 1
ATOM 1194 O O . GLY A 1 157 ? -27.681 -1.130 79.244 1.00 67.12 157 GLY A O 1
ATOM 1195 N N . PRO A 1 158 ? -26.397 -0.015 80.739 1.00 73.62 158 PRO A N 1
ATOM 1196 C CA . PRO A 1 158 ? -27.160 -0.420 81.924 1.00 73.62 158 PRO A CA 1
ATOM 1197 C C . PRO A 1 158 ? -28.443 0.414 82.096 1.00 73.62 158 PRO A C 1
ATOM 1199 O O . PRO A 1 158 ? -28.473 1.569 81.671 1.00 73.62 158 PRO A O 1
ATOM 1202 N N . TRP A 1 159 ? -29.470 -0.201 82.702 1.00 61.81 159 TRP A N 1
ATOM 1203 C CA . TRP A 1 159 ? -30.764 0.404 83.065 1.00 61.81 159 TRP A CA 1
ATOM 1204 C C . TRP A 1 159 ? -30.654 1.395 84.223 1.00 61.81 159 TRP A C 1
ATOM 1206 O O . TRP A 1 159 ? -29.841 1.128 85.137 1.00 61.81 159 TRP A O 1
#

Sequence (159 aa):
MGFAPVGIGDQTMGNGLVLGVAGMAGPAVTVSPVDTAVAQLDSVGKGNGDLSSPMAPVPYPFEGVIRGRRSGAGVEKVVERRHRRMIKNRESAARSRARKQAYTMELEAEVQKLKELNAELQKKQEEMMEMQKNQVLEVISNPYAQKKRCLRRTLTGPW

InterPro domains:
  IPR004827 Basic-leucine zipper domain [PF00170] (81-133)
  IPR004827 Basic-leucine zipper domain [PS00036] (84-99)
  IPR004827 Basic-leucine zipper domain [PS50217] (79-130)
  IPR004827 Basic-leucine zipper domain [SM00338] (77-141)
  IPR043452 Plant bZIP transcription factors [PTHR22952] (30-159)
  IPR046347 Basic-leucine zipper domain superfamily [SSF57959] (81-131)

Radius of gyration: 42.42 Å; chains: 1; bounding box: 63×56×133 Å